Protein AF-A0A8T2PLD4-F1 (afdb_monomer_lite)

InterPro domains:
  IPR027417 P-loop containing nucleoside triphosphate hydrolase [G3DSA:3.40.50.300] (1-75)
  IPR030379 Septin-type guanine nucleotide-binding (G) domain [PF00735] (4-72)
  IPR030379 Septin-type guanine nucleotide-binding (G) domain [PS51719] (1-76)

Radius of gyration: 16.88 Å; chains: 1; bounding box: 38×26×45 Å

Organism: NCBI:txid121402

Sequence (76 aa):
MTRRLRQCIREELRANGIDVYPQKEFDEDAEDRMINEKIREMIPFAVVGSDQEYQVNGRRLLGRKTKWGTIEGNGL

pLDDT: mean 88.91, 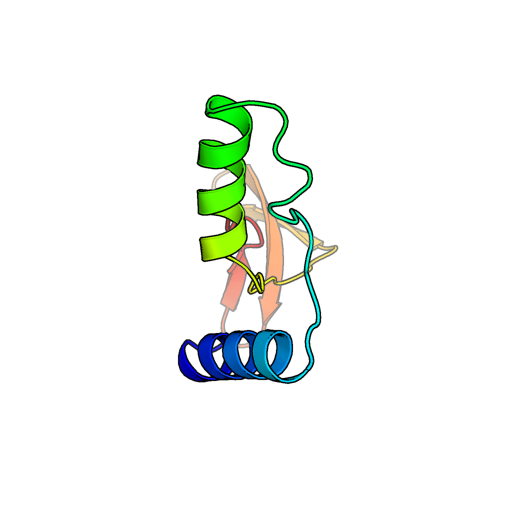std 10.83, range [46.72, 98.38]

Foldseek 3Di:
DDPVVQVVVVVVCVVVVNADPPGPVPQPDPVSNVVRVVVVVCPPPPFDDAPDWDDDPNDIFGWDQDPVGTGTRPDD

Structure (mmCIF, N/CA/C/O backbone):
data_AF-A0A8T2PLD4-F1
#
_entry.id   AF-A0A8T2PLD4-F1
#
loop_
_atom_site.group_PDB
_atom_site.id
_atom_site.type_symbol
_atom_site.label_atom_id
_atom_site.label_alt_id
_atom_site.label_comp_id
_atom_site.label_asym_id
_atom_site.label_entity_id
_atom_site.label_seq_id
_atom_site.pdbx_PDB_ins_code
_atom_site.Cartn_x
_atom_site.Cartn_y
_atom_site.Cartn_z
_atom_site.occupancy
_atom_site.B_iso_or_equiv
_atom_site.auth_seq_id
_atom_site.auth_comp_id
_atom_site.auth_asym_id
_atom_site.auth_atom_id
_atom_site.pdbx_PDB_model_num
ATOM 1 N N . MET A 1 1 ? -7.295 -4.701 6.534 1.00 87.12 1 MET A N 1
ATOM 2 C CA . MET A 1 1 ? -7.293 -5.541 5.312 1.00 87.12 1 MET A CA 1
ATOM 3 C C . MET A 1 1 ? -6.852 -6.952 5.674 1.00 87.12 1 MET A C 1
ATOM 5 O O . MET A 1 1 ? -5.923 -7.087 6.457 1.00 87.12 1 MET A O 1
ATOM 9 N N . THR A 1 2 ? -7.509 -7.991 5.151 1.00 93.75 2 THR A N 1
ATOM 10 C CA . THR A 1 2 ? -7.134 -9.392 5.427 1.00 93.75 2 THR A CA 1
ATOM 11 C C . THR A 1 2 ? -6.018 -9.870 4.490 1.00 93.75 2 THR A C 1
ATOM 13 O O . THR A 1 2 ? -5.839 -9.321 3.401 1.00 93.75 2 THR A O 1
ATOM 16 N N . ARG A 1 3 ? -5.282 -10.924 4.881 1.00 92.88 3 ARG A N 1
ATOM 17 C CA . ARG A 1 3 ? -4.217 -11.527 4.051 1.00 92.88 3 ARG A CA 1
ATOM 18 C C . ARG A 1 3 ? -4.740 -12.008 2.692 1.00 92.88 3 ARG A C 1
ATOM 20 O O . ARG A 1 3 ? -4.088 -11.768 1.683 1.00 92.88 3 ARG A O 1
ATOM 27 N N . ARG A 1 4 ? -5.926 -12.629 2.672 1.00 96.44 4 ARG A N 1
ATOM 28 C CA . ARG A 1 4 ? -6.579 -13.095 1.439 1.00 96.44 4 ARG A CA 1
ATOM 29 C C . ARG A 1 4 ? -6.874 -11.931 0.493 1.00 96.44 4 ARG A C 1
ATOM 31 O O . ARG A 1 4 ? -6.507 -11.999 -0.669 1.00 96.44 4 ARG A O 1
ATOM 38 N N . LEU A 1 5 ? -7.466 -10.847 1.003 1.00 96.19 5 LEU A N 1
ATOM 39 C CA . LEU A 1 5 ? -7.773 -9.671 0.185 1.00 96.19 5 LEU A CA 1
ATOM 40 C C . LEU A 1 5 ? -6.501 -9.046 -0.409 1.00 96.19 5 LEU A C 1
ATOM 42 O O . LEU A 1 5 ? -6.484 -8.706 -1.586 1.00 96.19 5 LEU A O 1
ATOM 46 N N . ARG A 1 6 ? -5.415 -8.962 0.374 1.00 95.00 6 ARG A N 1
ATOM 47 C CA . ARG A 1 6 ? -4.113 -8.482 -0.119 1.00 95.00 6 ARG A CA 1
ATOM 48 C C . ARG A 1 6 ? -3.601 -9.325 -1.295 1.00 95.00 6 ARG A C 1
ATOM 50 O O . ARG A 1 6 ? -3.086 -8.762 -2.254 1.00 95.00 6 ARG A O 1
ATOM 57 N N . GLN A 1 7 ? -3.714 -10.651 -1.211 1.00 96.19 7 GLN A N 1
ATOM 58 C CA . GLN A 1 7 ? -3.282 -11.560 -2.279 1.00 96.19 7 GLN A CA 1
ATOM 59 C C . GLN A 1 7 ? -4.126 -11.381 -3.544 1.00 96.19 7 GLN A C 1
ATOM 61 O O . GLN A 1 7 ? -3.550 -11.166 -4.605 1.00 96.19 7 GLN A O 1
ATOM 66 N N . CYS A 1 8 ? -5.457 -11.346 -3.412 1.00 97.75 8 CYS A N 1
ATOM 67 C CA . CYS A 1 8 ? -6.355 -11.120 -4.546 1.00 97.75 8 CYS A CA 1
ATOM 68 C C . CYS A 1 8 ? -6.047 -9.800 -5.268 1.00 97.75 8 CYS A C 1
ATOM 70 O O . CYS A 1 8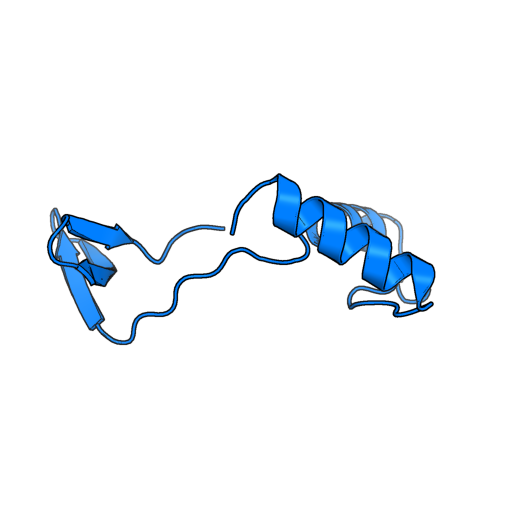 ? -5.884 -9.803 -6.480 1.00 97.75 8 CYS A O 1
ATOM 72 N N . ILE A 1 9 ? -5.859 -8.695 -4.534 1.00 97.62 9 ILE A N 1
ATOM 73 C CA . ILE A 1 9 ? -5.521 -7.400 -5.150 1.00 97.62 9 ILE A CA 1
ATOM 74 C C . ILE A 1 9 ? -4.202 -7.490 -5.934 1.00 97.62 9 ILE A C 1
ATOM 76 O O . ILE A 1 9 ? -4.111 -6.982 -7.046 1.00 97.62 9 ILE A O 1
ATOM 80 N N . ARG A 1 10 ? -3.171 -8.155 -5.394 1.00 96.25 10 ARG A N 1
ATOM 81 C CA . ARG A 1 10 ? -1.893 -8.330 -6.113 1.00 96.25 10 ARG A CA 1
ATOM 82 C C . ARG A 1 10 ? -2.048 -9.141 -7.395 1.00 96.25 10 ARG A C 1
ATOM 84 O O . ARG A 1 10 ? -1.382 -8.841 -8.382 1.00 96.25 10 ARG A O 1
ATOM 91 N N . GLU A 1 11 ? -2.865 -10.185 -7.360 1.00 97.50 11 GLU A N 1
ATOM 92 C CA . GLU A 1 11 ? -3.143 -11.030 -8.521 1.00 97.50 11 GLU A CA 1
ATOM 93 C C . GLU A 1 11 ? -3.913 -10.253 -9.590 1.00 97.50 11 GLU A C 1
ATOM 95 O O . GLU A 1 11 ? -3.523 -10.281 -10.754 1.00 97.50 11 GLU A O 1
ATOM 100 N N . GLU A 1 12 ? -4.930 -9.487 -9.196 1.00 98.38 12 GLU A N 1
ATOM 101 C CA . GLU A 1 12 ? -5.720 -8.660 -10.109 1.00 98.38 12 GLU A CA 1
ATOM 102 C C . GLU A 1 12 ? -4.894 -7.537 -10.744 1.00 98.38 12 GLU A C 1
ATOM 104 O O . GLU A 1 12 ? -4.986 -7.338 -11.954 1.00 98.38 12 GLU A O 1
ATOM 109 N N . LEU A 1 13 ? -4.040 -6.845 -9.981 1.00 97.50 13 LEU A N 1
ATOM 110 C CA . LEU A 1 13 ? -3.135 -5.829 -10.535 1.00 97.50 13 LEU A CA 1
ATOM 111 C C . LEU A 1 13 ? -2.244 -6.422 -11.636 1.00 97.50 13 LEU A C 1
ATOM 113 O O . LEU A 1 13 ? -2.152 -5.863 -12.727 1.00 97.50 13 LEU A O 1
ATOM 117 N N . ARG A 1 14 ? -1.656 -7.601 -11.386 1.00 95.81 14 ARG A N 1
ATOM 118 C CA . ARG A 1 14 ? -0.825 -8.310 -12.374 1.00 95.81 14 ARG A CA 1
ATOM 119 C C . ARG A 1 14 ? -1.629 -8.756 -13.592 1.00 95.81 14 ARG A C 1
ATOM 121 O O . ARG A 1 14 ? -1.173 -8.558 -14.712 1.00 95.81 14 ARG A O 1
ATOM 128 N N . ALA A 1 15 ? -2.807 -9.343 -13.382 1.00 98.31 15 ALA A N 1
ATOM 129 C CA . ALA A 1 15 ? -3.659 -9.844 -14.460 1.00 98.31 15 ALA A CA 1
ATOM 130 C C . ALA A 1 15 ? -4.134 -8.730 -15.407 1.00 98.31 15 ALA A C 1
ATOM 132 O O . ALA A 1 15 ? -4.341 -8.981 -16.590 1.00 98.31 15 ALA A O 1
ATOM 133 N N . ASN A 1 16 ? -4.271 -7.504 -14.894 1.00 98.25 16 ASN A N 1
ATOM 134 C CA . ASN A 1 16 ? -4.695 -6.336 -15.664 1.00 98.25 16 ASN A CA 1
ATOM 135 C C . ASN A 1 16 ? -3.526 -5.467 -16.162 1.00 98.25 16 ASN A C 1
ATOM 137 O O . ASN A 1 16 ? -3.767 -4.407 -16.732 1.00 98.25 16 ASN A O 1
ATOM 141 N N . GLY A 1 17 ? -2.270 -5.879 -15.945 1.00 97.00 17 GLY A N 1
ATOM 142 C CA . GLY A 1 17 ? -1.098 -5.106 -16.369 1.00 97.00 17 GLY A CA 1
ATOM 143 C C . GLY A 1 17 ? -0.972 -3.743 -15.679 1.00 97.00 17 GLY A C 1
ATOM 144 O O . GLY A 1 17 ? -0.432 -2.809 -16.263 1.00 97.00 17 GLY A O 1
ATOM 145 N N . ILE A 1 18 ? -1.492 -3.612 -14.456 1.00 97.81 18 ILE A N 1
ATOM 146 C CA . ILE A 1 18 ? -1.408 -2.380 -13.670 1.00 97.81 18 ILE A CA 1
ATOM 147 C C . ILE A 1 18 ? -0.104 -2.413 -12.879 1.00 97.81 18 ILE A C 1
ATOM 149 O O . ILE A 1 18 ? 0.005 -3.137 -11.885 1.00 97.81 18 ILE A O 1
ATOM 153 N N . ASP A 1 19 ? 0.874 -1.618 -13.311 1.00 95.62 19 ASP A N 1
ATOM 154 C CA . ASP A 1 19 ? 2.111 -1.425 -12.559 1.00 95.62 19 ASP A CA 1
ATOM 155 C C . ASP A 1 19 ? 1.947 -0.300 -11.533 1.00 95.62 19 ASP A C 1
ATOM 157 O O . ASP A 1 19 ? 1.433 0.781 -11.828 1.00 95.62 19 ASP A O 1
ATOM 161 N N . VAL A 1 20 ? 2.348 -0.577 -10.297 1.00 96.69 20 VAL A N 1
ATOM 162 C CA . VAL A 1 20 ? 2.129 0.300 -9.147 1.00 96.69 20 VAL A CA 1
ATOM 163 C C . VAL A 1 20 ? 3.456 0.837 -8.655 1.00 96.69 20 VAL A C 1
ATOM 165 O O . VAL A 1 20 ? 4.447 0.114 -8.582 1.00 96.69 20 VAL A O 1
ATOM 168 N N . TYR A 1 21 ? 3.460 2.106 -8.261 1.00 96.81 21 TYR A N 1
ATOM 169 C CA . TYR A 1 21 ? 4.639 2.715 -7.667 1.00 96.81 21 TYR A CA 1
ATOM 170 C C . TYR A 1 21 ? 5.092 1.944 -6.408 1.00 96.81 21 TYR A C 1
ATOM 172 O O . TYR A 1 21 ? 4.243 1.620 -5.570 1.00 96.81 21 TYR A O 1
ATOM 180 N N . PRO A 1 22 ? 6.401 1.702 -6.214 1.00 97.50 22 PRO A N 1
ATOM 181 C CA . PRO A 1 22 ? 7.502 2.032 -7.126 1.00 97.50 22 PRO A CA 1
ATOM 182 C C . PRO A 1 22 ? 7.652 0.987 -8.247 1.00 97.50 22 PRO A C 1
ATOM 184 O O . PRO A 1 22 ? 7.889 -0.191 -7.960 1.00 97.50 22 PRO A O 1
ATOM 187 N N . GLN A 1 23 ? 7.546 1.396 -9.516 1.00 97.75 23 GLN A N 1
ATOM 188 C CA . GLN A 1 23 ? 7.714 0.492 -10.661 1.00 97.75 23 GLN A CA 1
ATOM 189 C C . GLN A 1 23 ? 9.177 0.072 -10.815 1.00 97.75 23 GLN A C 1
ATOM 191 O O . GLN A 1 23 ? 10.092 0.868 -10.622 1.00 97.75 23 GLN A O 1
ATOM 196 N N . LYS A 1 24 ? 9.406 -1.187 -11.198 1.00 95.94 24 LYS A N 1
ATOM 197 C CA . LYS A 1 24 ? 10.765 -1.755 -11.287 1.00 95.94 24 LYS A CA 1
ATOM 198 C C . LYS A 1 24 ? 11.642 -1.087 -12.346 1.00 95.94 24 LYS A C 1
ATOM 200 O O . LYS A 1 24 ? 12.860 -1.124 -12.224 1.00 95.94 24 LYS A O 1
ATOM 205 N N . GLU A 1 25 ? 11.036 -0.524 -13.389 1.00 97.12 25 GLU A N 1
ATOM 206 C CA . GLU A 1 25 ? 11.758 0.150 -14.475 1.00 97.12 25 GLU A CA 1
ATOM 207 C C . GLU A 1 25 ? 12.403 1.478 -14.048 1.00 97.12 25 GLU A C 1
ATOM 209 O O . GLU A 1 25 ? 13.301 1.955 -14.737 1.00 97.12 25 GLU A O 1
ATOM 214 N N . PHE A 1 26 ? 11.989 2.037 -12.905 1.00 97.56 26 PHE A N 1
ATOM 215 C CA . PHE A 1 26 ? 12.500 3.297 -12.359 1.00 97.56 26 PHE A CA 1
ATOM 216 C C . PHE A 1 26 ? 13.444 3.112 -11.159 1.00 97.56 26 PHE A C 1
ATOM 218 O O . PHE A 1 26 ? 13.759 4.089 -10.491 1.00 97.56 26 PHE A O 1
ATOM 225 N N . ASP A 1 27 ? 13.886 1.887 -10.854 1.00 97.81 27 ASP A N 1
ATOM 226 C CA . ASP A 1 27 ? 14.917 1.679 -9.829 1.00 97.81 27 ASP A CA 1
ATOM 227 C C . ASP A 1 27 ? 16.279 2.183 -10.382 1.00 97.81 27 ASP A C 1
ATOM 229 O O . ASP A 1 27 ? 16.796 1.591 -11.335 1.00 97.81 27 ASP A O 1
ATOM 233 N N . GLU A 1 28 ? 16.856 3.255 -9.814 1.00 97.75 28 GLU A N 1
ATOM 234 C CA . GLU A 1 28 ? 18.067 3.914 -10.353 1.00 97.75 28 GLU A CA 1
ATOM 235 C C . GLU A 1 28 ? 19.346 3.098 -10.104 1.00 97.75 28 GLU A C 1
ATOM 237 O O . GLU A 1 28 ? 20.198 2.966 -10.989 1.00 97.75 28 GLU A O 1
ATOM 242 N N . ASP A 1 29 ? 19.463 2.494 -8.918 1.00 97.88 29 ASP A N 1
ATOM 243 C CA . ASP A 1 29 ? 20.600 1.668 -8.520 1.00 97.88 29 ASP A CA 1
ATOM 244 C C . ASP A 1 29 ? 20.198 0.438 -7.669 1.00 97.88 29 ASP A C 1
ATOM 246 O O . ASP A 1 29 ? 19.029 0.054 -7.554 1.00 97.88 29 ASP A O 1
ATOM 250 N N . ALA A 1 30 ? 21.197 -0.274 -7.134 1.00 97.56 30 ALA A N 1
ATOM 251 C CA . 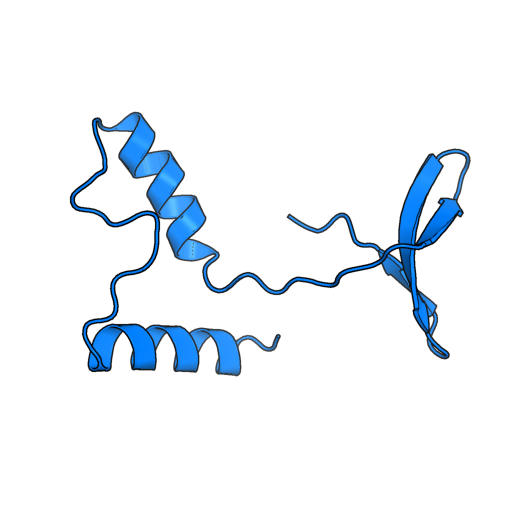ALA A 1 30 ? 20.975 -1.482 -6.340 1.00 97.56 30 ALA A CA 1
ATOM 252 C C . ALA A 1 30 ? 20.385 -1.198 -4.947 1.00 97.56 30 ALA A C 1
ATOM 254 O O . ALA A 1 30 ? 19.684 -2.057 -4.402 1.00 97.56 30 ALA A O 1
ATOM 255 N N . GLU A 1 31 ? 20.664 -0.027 -4.373 1.00 97.69 31 GLU A N 1
ATOM 256 C CA . GLU A 1 31 ? 20.129 0.393 -3.081 1.00 97.69 31 GLU A CA 1
ATOM 257 C C . GLU A 1 31 ? 18.648 0.756 -3.223 1.00 97.69 31 GLU A C 1
ATOM 259 O O . GLU A 1 31 ? 17.812 0.204 -2.497 1.00 97.69 31 GLU A O 1
ATOM 264 N N . ASP A 1 32 ? 18.312 1.549 -4.242 1.00 97.69 32 ASP A N 1
ATOM 265 C CA . ASP A 1 32 ? 16.936 1.882 -4.613 1.00 97.69 32 ASP A CA 1
ATOM 266 C C . ASP A 1 32 ? 16.105 0.628 -4.859 1.00 97.69 32 ASP A C 1
ATOM 268 O O . ASP A 1 32 ? 15.015 0.467 -4.303 1.00 97.69 32 ASP A O 1
ATOM 272 N N . ARG A 1 33 ? 16.647 -0.330 -5.620 1.00 97.94 33 ARG A N 1
ATOM 273 C CA . ARG A 1 33 ? 15.979 -1.613 -5.868 1.00 97.94 33 ARG A CA 1
ATOM 274 C C . ARG A 1 33 ? 15.666 -2.360 -4.575 1.00 97.94 33 ARG A C 1
ATOM 276 O O . ARG A 1 33 ? 14.558 -2.883 -4.431 1.00 97.94 33 ARG A O 1
ATOM 283 N N . MET A 1 34 ? 16.620 -2.418 -3.645 1.00 97.69 34 MET A N 1
ATOM 284 C CA . MET A 1 34 ? 16.459 -3.117 -2.368 1.00 97.69 34 MET A CA 1
ATOM 285 C C . MET A 1 34 ? 15.401 -2.443 -1.480 1.00 97.69 34 MET A C 1
ATOM 287 O O . MET A 1 34 ? 14.611 -3.131 -0.826 1.00 97.69 34 MET A O 1
ATOM 291 N N . ILE A 1 35 ? 15.362 -1.109 -1.449 1.00 97.25 35 ILE A N 1
ATOM 292 C CA . ILE A 1 35 ? 14.352 -0.344 -0.705 1.00 97.25 35 ILE A CA 1
ATOM 293 C C . ILE A 1 35 ? 12.972 -0.539 -1.342 1.00 97.25 35 ILE A C 1
ATOM 295 O O . ILE A 1 35 ? 12.009 -0.907 -0.660 1.00 97.25 35 ILE A O 1
ATOM 299 N N . ASN A 1 36 ? 12.881 -0.374 -2.659 1.00 97.94 36 ASN A N 1
ATOM 300 C CA . ASN A 1 36 ? 11.632 -0.472 -3.402 1.00 97.94 36 ASN A CA 1
ATOM 301 C C . ASN A 1 36 ? 11.056 -1.891 -3.387 1.00 97.94 36 ASN A C 1
ATOM 303 O O . ASN A 1 36 ? 9.837 -2.059 -3.374 1.00 97.94 36 ASN A O 1
ATOM 307 N N . GLU A 1 37 ? 11.888 -2.934 -3.333 1.00 97.38 37 GLU A N 1
ATOM 308 C CA . GLU A 1 37 ? 11.425 -4.314 -3.164 1.00 97.38 37 GLU A CA 1
ATOM 309 C C . GLU A 1 37 ? 10.680 -4.513 -1.838 1.00 97.38 37 GLU A C 1
ATOM 311 O O . GLU A 1 37 ? 9.551 -5.010 -1.852 1.00 97.38 37 GLU A O 1
ATOM 316 N N . LYS A 1 38 ? 11.221 -4.009 -0.721 1.00 96.62 38 LYS A N 1
ATOM 317 C CA . LYS A 1 38 ? 10.534 -4.043 0.584 1.00 96.62 38 LYS A CA 1
ATOM 318 C C . LYS A 1 38 ? 9.198 -3.299 0.545 1.00 96.62 38 LYS A C 1
ATOM 320 O O . LYS A 1 38 ? 8.209 -3.760 1.111 1.00 96.62 38 LYS A O 1
ATOM 325 N N . ILE A 1 39 ? 9.139 -2.163 -0.151 1.00 96.12 39 ILE A N 1
ATOM 326 C CA . ILE A 1 39 ? 7.900 -1.391 -0.324 1.00 96.12 39 ILE A CA 1
ATOM 327 C C . ILE A 1 39 ? 6.876 -2.192 -1.140 1.00 96.12 39 ILE A C 1
ATOM 329 O O . ILE A 1 39 ? 5.738 -2.373 -0.700 1.00 96.12 39 ILE A O 1
ATOM 333 N N . ARG A 1 40 ? 7.277 -2.746 -2.290 1.00 95.81 40 ARG A N 1
ATOM 334 C CA . ARG A 1 40 ? 6.424 -3.589 -3.146 1.00 95.81 40 ARG A CA 1
ATOM 335 C C . ARG A 1 40 ? 5.888 -4.817 -2.398 1.00 95.81 40 ARG A C 1
AT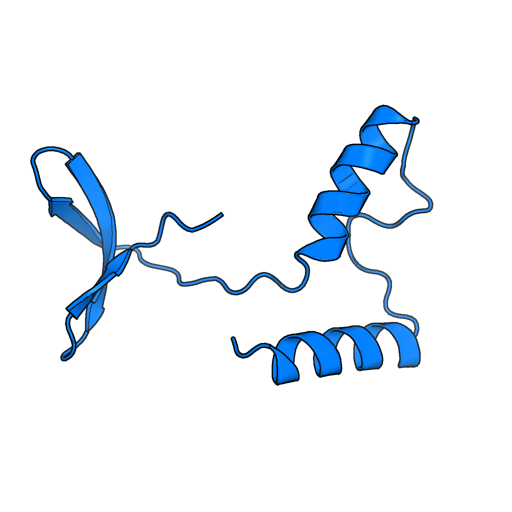OM 337 O O . ARG A 1 40 ? 4.725 -5.187 -2.574 1.00 95.81 40 ARG A O 1
ATOM 344 N N . GLU A 1 41 ? 6.676 -5.408 -1.499 1.00 93.31 41 GLU A N 1
ATOM 345 C CA . GLU A 1 41 ? 6.246 -6.498 -0.612 1.00 93.31 41 GLU A CA 1
ATOM 346 C C . GLU A 1 41 ? 5.184 -6.099 0.418 1.00 93.31 41 GLU A C 1
ATOM 348 O O . GLU A 1 41 ? 4.487 -6.975 0.946 1.00 93.31 41 GLU A O 1
ATOM 353 N N . MET A 1 42 ? 5.000 -4.809 0.691 1.00 92.38 42 MET A N 1
ATOM 354 C CA . MET A 1 42 ? 3.965 -4.302 1.594 1.00 92.38 42 MET A CA 1
ATOM 355 C C . MET A 1 42 ? 2.686 -3.878 0.864 1.00 92.38 42 MET A C 1
ATOM 357 O O . MET A 1 42 ? 1.620 -3.891 1.478 1.00 92.38 42 MET A O 1
ATOM 361 N N . ILE A 1 43 ? 2.749 -3.598 -0.442 1.00 94.94 43 ILE A N 1
ATOM 362 C CA . ILE A 1 43 ? 1.609 -3.125 -1.247 1.00 94.94 43 ILE A CA 1
ATOM 363 C C . ILE A 1 43 ? 0.554 -4.228 -1.454 1.00 94.94 43 ILE A C 1
ATOM 365 O O . ILE A 1 43 ? 0.916 -5.363 -1.764 1.00 94.94 43 ILE A O 1
ATOM 369 N N . PRO A 1 44 ? -0.755 -3.942 -1.351 1.00 96.19 44 PRO A N 1
ATOM 370 C CA . PRO A 1 44 ? -1.336 -2.687 -0.873 1.00 96.19 44 PRO A CA 1
ATOM 371 C C . PRO A 1 44 ? -1.178 -2.494 0.643 1.00 96.19 44 PRO A C 1
ATOM 373 O O . PRO A 1 44 ? -1.254 -3.451 1.422 1.00 96.19 44 PRO A O 1
ATOM 376 N N . PHE A 1 45 ? -1.022 -1.239 1.071 1.00 94.06 45 PHE A N 1
ATOM 377 C CA . PHE A 1 45 ? -0.955 -0.889 2.489 1.00 94.06 45 PHE A CA 1
ATOM 378 C C . PHE A 1 45 ? -2.320 -1.031 3.167 1.00 94.06 45 PHE A C 1
ATOM 380 O O . PHE A 1 45 ? -3.355 -0.621 2.645 1.00 94.06 45 PHE A O 1
ATOM 387 N N . ALA A 1 46 ? -2.324 -1.610 4.366 1.00 91.56 46 ALA A N 1
ATOM 388 C CA . ALA A 1 46 ? -3.522 -1.763 5.183 1.00 91.56 46 ALA A CA 1
ATOM 389 C C . ALA A 1 46 ? -3.623 -0.604 6.185 1.00 91.56 46 ALA A C 1
ATOM 391 O O . ALA A 1 46 ? -3.308 -0.784 7.355 1.00 91.56 46 ALA A O 1
ATOM 392 N N . VAL A 1 47 ? -4.038 0.574 5.723 1.00 88.94 47 VAL A N 1
ATOM 393 C CA . VAL A 1 47 ? -4.013 1.801 6.538 1.00 88.94 47 VAL A CA 1
ATOM 394 C C . VAL A 1 47 ? -5.300 2.027 7.337 1.00 88.94 47 VAL A C 1
ATOM 396 O O . VAL A 1 47 ? -6.391 1.623 6.924 1.00 88.94 47 VAL A O 1
ATOM 399 N N . VAL A 1 48 ? -5.173 2.713 8.475 1.00 84.69 48 VAL A N 1
ATOM 400 C CA . VAL A 1 48 ? -6.290 3.278 9.244 1.00 84.69 48 VAL A CA 1
ATOM 401 C C . VAL A 1 48 ? -6.003 4.760 9.460 1.00 84.69 48 VAL A C 1
ATOM 403 O O . VAL A 1 48 ? -5.040 5.109 10.131 1.00 84.69 48 VAL A O 1
ATOM 406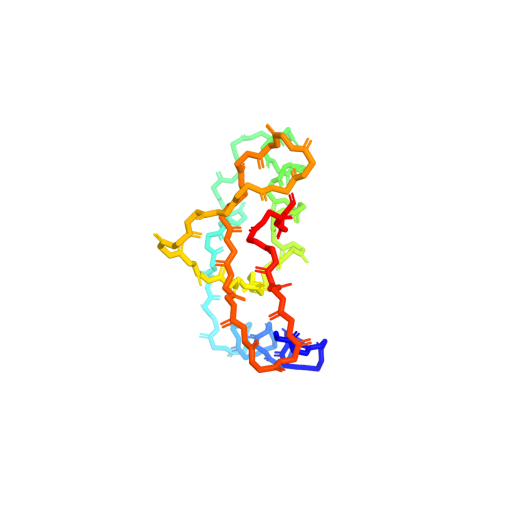 N N . GLY A 1 49 ? -6.834 5.629 8.886 1.00 81.75 49 GLY A N 1
ATOM 407 C CA . GLY A 1 49 ? -6.746 7.070 9.117 1.00 81.75 49 GLY A CA 1
ATOM 408 C C . GLY A 1 49 ? -7.400 7.487 10.437 1.00 81.75 49 GLY A C 1
ATOM 409 O O . GLY A 1 49 ? -8.399 6.892 10.858 1.00 81.75 49 GLY A O 1
ATOM 410 N N . SER A 1 50 ? -6.852 8.529 11.059 1.00 82.44 50 SER A N 1
ATOM 411 C CA . SER A 1 50 ? -7.485 9.277 12.145 1.00 82.44 50 SER A CA 1
ATOM 412 C C . SER A 1 50 ? -7.024 10.733 12.123 1.00 82.44 50 SER A C 1
ATOM 414 O O . SER A 1 50 ? -5.851 11.001 11.878 1.00 82.44 50 SER A O 1
ATOM 416 N N . ASP A 1 51 ? -7.941 11.650 12.405 1.00 76.19 51 ASP A N 1
ATOM 417 C CA . ASP A 1 51 ? -7.714 13.074 12.667 1.00 76.19 51 ASP A CA 1
ATOM 418 C C . ASP A 1 51 ? -7.714 13.399 14.175 1.00 76.19 51 ASP A C 1
ATOM 420 O O . ASP A 1 51 ? -7.587 14.556 14.571 1.00 76.19 51 ASP A O 1
ATOM 424 N N . GLN A 1 52 ? -7.855 12.381 15.033 1.00 77.31 52 GLN A N 1
ATOM 425 C CA . GLN A 1 52 ? -7.955 12.532 16.483 1.00 77.31 52 GLN A CA 1
ATOM 426 C C . GLN A 1 52 ? -6.667 12.101 17.191 1.00 77.31 52 GLN A C 1
ATOM 428 O O . GLN A 1 52 ? -6.217 10.957 17.063 1.00 77.31 52 GLN A O 1
ATOM 433 N N . GLU A 1 53 ? -6.113 13.012 17.993 1.00 77.56 53 GLU A N 1
ATOM 434 C CA . GLU A 1 53 ? -4.980 12.756 18.885 1.00 77.56 53 GLU A CA 1
ATOM 435 C C . GLU A 1 53 ? -5.440 12.378 20.299 1.00 77.56 53 GLU A C 1
ATOM 437 O O . GLU A 1 53 ? -6.372 12.960 20.855 1.00 77.56 53 GLU A O 1
ATOM 442 N N . TYR A 1 54 ? -4.728 11.437 20.916 1.00 77.12 54 TYR A N 1
ATOM 443 C CA . TYR A 1 54 ? -4.963 10.967 22.278 1.00 77.12 54 TYR A CA 1
ATOM 444 C C . TYR A 1 54 ? -3.658 10.952 23.078 1.00 77.12 54 TYR A C 1
ATOM 446 O O . TYR A 1 54 ? -2.611 10.578 22.556 1.00 77.12 54 TYR A O 1
ATOM 454 N N . GLN A 1 55 ? -3.707 11.323 24.362 1.00 80.00 55 GLN A N 1
ATOM 455 C CA . GLN A 1 55 ? -2.584 11.114 25.279 1.00 80.00 55 GLN A CA 1
ATOM 456 C C . GLN A 1 55 ? -2.669 9.727 25.922 1.00 80.00 55 GLN A C 1
ATOM 458 O O . GLN A 1 55 ? -3.618 9.433 26.647 1.00 80.00 55 GLN A O 1
ATOM 463 N N . VAL A 1 56 ? -1.650 8.899 25.698 1.00 73.62 56 VAL A N 1
ATOM 464 C CA . VAL A 1 56 ? -1.480 7.591 26.344 1.00 73.62 56 VAL A CA 1
ATOM 465 C C . VAL A 1 56 ? -0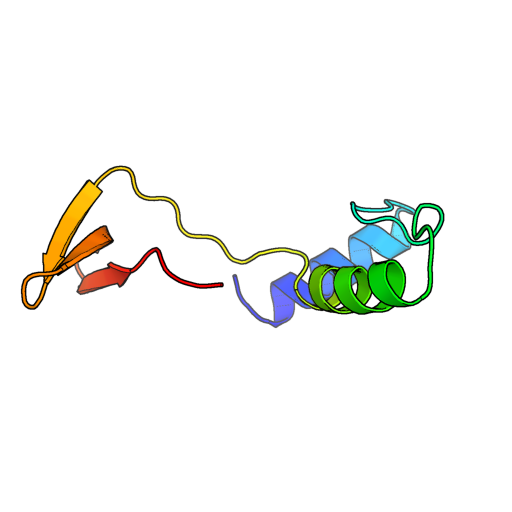.073 7.537 26.928 1.00 73.62 56 VAL A C 1
ATOM 467 O O . VAL A 1 56 ? 0.904 7.775 26.221 1.00 73.62 56 VAL A O 1
ATOM 470 N N . ASN A 1 57 ? 0.048 7.269 28.233 1.00 71.00 57 ASN A N 1
ATOM 471 C CA . ASN A 1 57 ? 1.336 7.201 28.942 1.00 71.00 57 ASN A CA 1
ATOM 472 C C . ASN A 1 57 ? 2.249 8.426 28.699 1.00 71.00 57 ASN A C 1
ATOM 474 O O . ASN A 1 57 ? 3.459 8.294 28.530 1.00 71.00 57 ASN A O 1
ATOM 478 N N . GLY A 1 58 ? 1.660 9.626 28.622 1.00 79.44 58 GLY A N 1
ATOM 479 C CA . GLY A 1 58 ? 2.382 10.883 28.382 1.00 79.44 58 GLY A CA 1
ATOM 480 C C . GLY A 1 58 ? 2.786 11.148 26.924 1.00 79.44 58 GLY A C 1
ATOM 481 O O . GLY A 1 58 ? 3.340 12.208 26.641 1.00 79.44 58 GLY A O 1
ATOM 482 N N . ARG A 1 59 ? 2.487 10.242 25.983 1.00 79.19 59 ARG A N 1
ATOM 483 C CA . ARG A 1 59 ? 2.742 10.420 24.543 1.00 79.19 59 ARG A CA 1
ATOM 484 C C . ARG A 1 59 ? 1.453 10.764 23.803 1.00 79.19 59 ARG A C 1
ATOM 486 O O . ARG A 1 59 ? 0.406 10.198 24.105 1.00 79.19 59 ARG A O 1
ATOM 493 N N . ARG A 1 60 ? 1.532 11.680 22.834 1.00 78.81 60 ARG A N 1
ATOM 494 C CA . ARG A 1 60 ? 0.430 11.953 21.899 1.00 78.81 60 ARG A CA 1
ATOM 495 C C . ARG A 1 60 ? 0.456 10.917 20.779 1.00 78.81 60 ARG A C 1
ATOM 497 O O . ARG A 1 60 ? 1.495 10.720 20.155 1.00 78.81 60 ARG A O 1
ATOM 504 N N . LEU A 1 61 ? -0.669 10.249 20.559 1.00 79.94 61 LEU A N 1
ATOM 505 C CA . LEU A 1 61 ? -0.858 9.218 19.545 1.00 79.94 61 LEU A CA 1
ATOM 506 C C . LEU A 1 61 ? -2.062 9.582 18.680 1.00 79.94 61 LEU A C 1
ATOM 508 O O . LEU A 1 61 ? -3.139 9.863 19.208 1.00 79.94 61 LEU A O 1
ATOM 512 N N . LEU A 1 62 ? -1.899 9.527 17.360 1.00 83.19 62 LEU A N 1
ATOM 513 C CA . LEU A 1 62 ? -3.033 9.511 16.441 1.00 83.19 62 LEU A CA 1
ATOM 514 C C . LEU A 1 62 ? -3.709 8.146 16.535 1.00 83.19 62 LEU A C 1
ATOM 516 O O . LEU A 1 62 ? -3.060 7.104 16.409 1.00 83.19 62 LEU A O 1
ATOM 520 N N . GLY A 1 63 ? -5.016 8.134 16.757 1.00 81.44 63 GLY A N 1
ATOM 521 C CA . GLY A 1 63 ? -5.745 6.879 16.874 1.00 81.44 63 GLY A CA 1
ATOM 522 C C . GLY A 1 63 ? -7.229 7.037 16.621 1.00 81.44 63 GLY A C 1
ATOM 523 O O . GLY A 1 63 ? -7.779 8.120 16.764 1.00 81.44 63 GLY A O 1
ATOM 524 N N . ARG A 1 64 ? -7.901 5.961 16.216 1.00 82.12 64 ARG A N 1
ATOM 525 C CA . ARG A 1 64 ? -9.346 5.948 15.981 1.00 82.12 64 ARG A CA 1
ATOM 526 C C . ARG A 1 64 ? -10.046 5.232 17.126 1.00 82.12 64 ARG A C 1
ATOM 528 O O . ARG A 1 64 ? -9.885 4.020 17.289 1.00 82.12 64 ARG A O 1
ATOM 535 N N . LYS A 1 65 ? -10.854 5.956 17.902 1.00 79.94 65 LYS A N 1
ATOM 536 C CA . LYS A 1 65 ? -11.657 5.354 18.972 1.00 79.94 65 LYS A CA 1
ATOM 537 C C . LYS A 1 65 ? -12.871 4.640 18.389 1.00 79.94 65 LYS A C 1
ATOM 539 O O . LYS A 1 65 ? -13.593 5.165 17.546 1.00 79.94 65 LYS A O 1
ATOM 544 N N . THR A 1 66 ? -13.104 3.425 18.855 1.00 83.50 66 THR A N 1
ATOM 545 C CA . THR A 1 66 ? -14.257 2.598 18.501 1.00 83.50 66 THR A CA 1
ATOM 546 C C . THR A 1 66 ? -14.949 2.119 19.775 1.00 83.50 66 THR A C 1
ATOM 548 O O . THR A 1 66 ? -14.407 2.253 20.873 1.00 83.50 66 THR A O 1
ATOM 551 N N . LYS A 1 67 ? -16.133 1.504 19.649 1.00 85.06 67 LYS A N 1
ATOM 552 C CA . LYS A 1 67 ? -16.816 0.861 20.788 1.00 85.06 67 LYS A CA 1
ATOM 553 C C . LYS A 1 67 ? -16.009 -0.295 21.407 1.00 85.06 67 LYS A C 1
ATOM 555 O O . LYS A 1 67 ? -16.304 -0.691 22.525 1.00 85.06 67 LYS A O 1
ATOM 560 N N . TRP A 1 68 ? -15.003 -0.807 20.695 1.00 85.81 68 TRP A N 1
ATOM 561 C CA . TRP A 1 68 ? -14.180 -1.954 21.093 1.00 85.81 68 TRP A CA 1
ATOM 562 C C . TRP A 1 68 ? -12.784 -1.560 21.599 1.00 85.81 68 TRP A C 1
ATOM 564 O O . TRP A 1 68 ? -12.003 -2.434 21.956 1.00 85.81 68 TRP A O 1
ATOM 574 N N . GLY A 1 69 ? -12.454 -0.263 21.614 1.00 82.25 69 GLY A N 1
ATOM 575 C CA . GLY A 1 69 ? -11.134 0.245 21.999 1.00 82.25 69 GLY A CA 1
ATOM 576 C C . GLY A 1 69 ? -10.575 1.275 21.017 1.00 82.25 69 GLY A C 1
ATOM 577 O O . GLY A 1 69 ? -11.270 1.722 20.099 1.00 82.25 69 GLY A O 1
ATOM 578 N N . THR A 1 70 ? -9.314 1.654 21.217 1.00 79.88 70 THR A N 1
ATOM 579 C CA . THR A 1 70 ? -8.588 2.612 20.371 1.00 79.88 70 THR A CA 1
ATOM 580 C C . THR A 1 70 ? -7.689 1.867 19.393 1.00 79.88 70 THR A C 1
ATOM 582 O O . THR A 1 70 ? -6.914 1.007 19.796 1.00 79.88 70 THR A O 1
ATOM 585 N N . ILE A 1 71 ? -7.795 2.198 18.108 1.00 83.12 71 ILE A N 1
ATOM 586 C CA . ILE A 1 71 ? -6.886 1.717 17.065 1.00 83.12 71 ILE A CA 1
ATOM 587 C C . ILE A 1 71 ? -5.778 2.755 16.911 1.00 83.12 71 ILE A C 1
ATOM 589 O O . ILE A 1 71 ? -6.078 3.901 16.591 1.00 83.12 71 ILE A O 1
ATOM 593 N N . GLU A 1 72 ? -4.525 2.378 17.130 1.00 79.81 72 GLU A N 1
ATOM 594 C CA . GLU A 1 72 ? -3.377 3.276 16.963 1.00 79.81 72 GLU A CA 1
ATOM 595 C C . GLU A 1 72 ? -2.984 3.377 15.481 1.00 79.81 72 GLU A C 1
ATOM 597 O O . GLU A 1 72 ? -2.927 2.370 14.777 1.00 79.81 72 GLU A O 1
ATOM 602 N N . GLY A 1 73 ? -2.748 4.599 14.994 1.00 67.19 73 GLY A N 1
ATOM 603 C CA . GLY A 1 73 ? -2.388 4.868 13.596 1.00 67.19 73 GLY A CA 1
ATOM 604 C C . GLY A 1 73 ? -0.906 4.652 13.266 1.00 67.19 73 GLY A C 1
ATOM 605 O O . GLY A 1 73 ? -0.539 4.667 12.093 1.00 67.19 73 GLY A O 1
ATOM 606 N N . ASN A 1 74 ? -0.053 4.431 14.271 1.00 62.59 74 ASN A N 1
ATOM 607 C CA . ASN A 1 74 ? 1.377 4.186 14.080 1.00 62.59 74 ASN A CA 1
ATOM 608 C C . ASN A 1 74 ? 1.616 2.714 13.726 1.00 62.59 74 ASN A C 1
ATOM 610 O O . ASN A 1 74 ? 1.962 1.902 14.581 1.00 62.59 74 ASN A O 1
ATOM 614 N N . GLY A 1 75 ? 1.380 2.368 12.464 1.00 56.47 75 GLY A N 1
ATOM 615 C CA . GLY A 1 75 ? 1.555 1.014 11.953 1.00 56.47 75 GLY A CA 1
ATOM 616 C C . GLY A 1 75 ? 2.098 0.997 10.532 1.00 56.47 75 GLY A C 1
ATOM 617 O O . GLY A 1 75 ? 1.367 0.621 9.616 1.00 56.47 75 GLY A O 1
ATOM 618 N N . LEU A 1 76 ? 3.366 1.386 10.383 1.00 46.72 76 LEU A N 1
ATOM 619 C CA . LEU A 1 76 ? 4.309 0.881 9.380 1.00 46.72 76 LEU A CA 1
ATOM 620 C C . LEU A 1 76 ? 5.672 0.697 10.053 1.00 46.72 76 LEU A C 1
ATOM 622 O O . LEU A 1 76 ? 6.068 1.617 10.803 1.00 46.72 76 LEU A O 1
#

Secondary structure (DSSP, 8-state):
--HHHHHHHHHHHHHTT---SSPGGG--SHHHHHHHHHHHHHPSP-------EEEETTEEEEEEEETTEEEES---